Protein AF-A0ABD3N4Q0-F1 (afdb_monomer)

Organism: NCBI:txid382360

Structure (mmCIF, N/CA/C/O backbone):
data_AF-A0ABD3N4Q0-F1
#
_entry.id   AF-A0ABD3N4Q0-F1
#
loop_
_atom_site.group_PDB
_atom_site.id
_atom_site.type_symbol
_atom_site.label_atom_id
_atom_site.label_alt_id
_atom_site.label_comp_id
_atom_site.label_asym_id
_atom_site.label_entity_id
_atom_site.label_seq_id
_atom_site.pdbx_PDB_ins_code
_atom_site.Cartn_x
_atom_site.Cartn_y
_atom_site.Cartn_z
_atom_site.occupancy
_atom_site.B_iso_or_equiv
_atom_site.auth_seq_id
_atom_site.auth_comp_id
_atom_site.auth_asym_id
_atom_site.auth_atom_id
_atom_site.pdbx_PDB_model_num
ATOM 1 N N . MET A 1 1 ? -18.892 -20.118 -5.594 1.00 40.34 1 MET A N 1
ATOM 2 C CA . MET A 1 1 ? -18.050 -19.768 -6.761 1.00 40.34 1 MET A CA 1
ATOM 3 C C . MET A 1 1 ? -17.100 -18.658 -6.318 1.00 40.34 1 MET A C 1
ATOM 5 O O . MET A 1 1 ? -17.590 -17.598 -5.958 1.00 40.34 1 MET A O 1
ATOM 9 N N . LYS A 1 2 ? -15.785 -18.902 -6.204 1.00 52.81 2 LYS A N 1
ATOM 10 C CA . LYS A 1 2 ? -14.828 -17.835 -5.845 1.00 52.81 2 LYS A CA 1
ATOM 11 C C . LYS A 1 2 ? -14.567 -16.995 -7.095 1.00 52.81 2 LYS A C 1
ATOM 13 O O . LYS A 1 2 ? -14.173 -17.547 -8.117 1.00 52.81 2 LYS A O 1
ATOM 18 N N . LEU A 1 3 ? -14.822 -15.690 -7.028 1.00 62.22 3 LEU A N 1
ATOM 19 C CA . LEU A 1 3 ? -14.492 -14.774 -8.122 1.00 62.22 3 LEU A CA 1
ATOM 20 C C . LEU A 1 3 ? -12.965 -14.783 -8.348 1.00 62.22 3 LEU A C 1
ATOM 22 O O . LEU A 1 3 ? -12.223 -14.882 -7.369 1.00 62.22 3 LEU A O 1
ATOM 26 N N . PRO A 1 4 ? -12.467 -14.653 -9.592 1.00 76.00 4 PRO A N 1
ATOM 27 C CA . PRO A 1 4 ? -11.025 -14.641 -9.895 1.00 76.00 4 PRO A CA 1
ATOM 28 C C . PRO A 1 4 ? -10.300 -13.379 -9.382 1.00 76.00 4 PRO A C 1
ATOM 30 O O . PRO A 1 4 ? -9.087 -13.229 -9.540 1.00 76.00 4 PRO A O 1
ATOM 33 N N . SER A 1 5 ? -11.045 -12.463 -8.770 1.00 80.31 5 SER A N 1
ATOM 34 C CA . SER A 1 5 ? -10.592 -11.154 -8.323 1.00 80.31 5 SER A CA 1
ATOM 35 C C . SER A 1 5 ? -11.359 -10.699 -7.086 1.00 80.31 5 SER A C 1
ATOM 37 O O . SER A 1 5 ? -12.554 -10.986 -6.960 1.00 80.31 5 SER A O 1
ATOM 39 N N . VAL A 1 6 ? -10.705 -9.950 -6.203 1.00 81.94 6 VAL A N 1
ATOM 40 C CA . VAL A 1 6 ? -11.345 -9.244 -5.088 1.00 81.94 6 VAL A CA 1
ATOM 41 C C . VAL A 1 6 ? -11.570 -7.785 -5.480 1.00 81.94 6 VAL A C 1
ATOM 43 O O . VAL A 1 6 ? -10.729 -7.180 -6.137 1.00 81.94 6 VAL A O 1
ATOM 46 N N . CYS A 1 7 ? -12.720 -7.222 -5.123 1.00 78.38 7 CYS A N 1
ATOM 47 C CA . CYS A 1 7 ? -13.027 -5.824 -5.393 1.00 78.38 7 CYS A CA 1
ATOM 48 C C . CYS A 1 7 ? -12.970 -5.040 -4.086 1.00 78.38 7 CYS A C 1
ATOM 50 O O . CYS A 1 7 ? -13.651 -5.403 -3.129 1.00 78.38 7 CYS A O 1
ATOM 52 N N . ILE A 1 8 ? -12.173 -3.973 -4.049 1.00 72.56 8 ILE A N 1
ATOM 53 C CA . ILE A 1 8 ? -12.234 -2.995 -2.964 1.00 72.56 8 ILE A CA 1
ATOM 54 C C . ILE A 1 8 ? -13.246 -1.936 -3.392 1.00 72.56 8 ILE A C 1
ATOM 56 O O . ILE A 1 8 ? -12.942 -1.049 -4.194 1.00 72.56 8 ILE A O 1
ATOM 60 N N . CYS A 1 9 ? -14.468 -2.063 -2.883 1.00 61.69 9 CYS A N 1
ATOM 61 C CA . CYS A 1 9 ? -15.481 -1.023 -2.982 1.00 61.69 9 CYS A CA 1
ATOM 62 C C . CYS A 1 9 ? -15.288 -0.078 -1.793 1.00 61.69 9 CYS A C 1
ATOM 64 O O . CYS A 1 9 ? -15.313 -0.522 -0.646 1.00 61.69 9 CYS A O 1
ATOM 66 N N . LEU A 1 10 ? -15.129 1.226 -2.037 1.00 55.16 10 LEU A N 1
ATOM 67 C CA . LEU A 1 10 ? -15.378 2.202 -0.976 1.00 55.16 10 LEU A CA 1
ATOM 68 C C . LEU A 1 10 ? -16.841 2.027 -0.566 1.00 55.16 10 LEU A C 1
ATOM 70 O O . LEU A 1 10 ? -17.736 2.184 -1.404 1.00 55.16 10 LEU A O 1
ATOM 74 N N . ILE A 1 11 ? -17.078 1.631 0.685 1.00 44.47 11 ILE A N 1
ATOM 75 C CA . ILE A 1 11 ? -18.421 1.306 1.158 1.00 44.47 11 ILE A CA 1
ATOM 76 C C . ILE A 1 11 ? -19.334 2.515 0.900 1.00 44.47 11 ILE A C 1
ATOM 78 O O . ILE A 1 11 ? -19.110 3.605 1.420 1.00 44.47 11 ILE A O 1
ATOM 82 N N . GLY A 1 12 ? -20.340 2.330 0.040 1.00 34.19 12 GLY A N 1
ATOM 83 C CA . GLY A 1 12 ? -21.375 3.328 -0.241 1.00 34.19 12 GLY A CA 1
ATOM 84 C C . GLY A 1 12 ? -21.228 4.167 -1.517 1.00 34.19 12 GLY A C 1
ATOM 85 O O . GLY A 1 12 ? -22.142 4.937 -1.808 1.00 34.19 12 GLY A O 1
ATOM 86 N N . LYS A 1 13 ? -20.165 4.040 -2.330 1.00 35.94 13 LYS A N 1
ATOM 87 C CA . LYS A 1 13 ? -20.102 4.727 -3.641 1.00 35.94 13 LYS A CA 1
ATOM 88 C C . LYS A 1 13 ? -19.474 3.845 -4.721 1.00 35.94 13 LYS A C 1
ATOM 90 O O . LYS A 1 13 ? -18.262 3.700 -4.787 1.00 35.94 13 LYS A O 1
ATOM 95 N N . PHE A 1 14 ? -20.306 3.389 -5.662 1.00 36.56 14 PHE A N 1
ATOM 96 C CA . PHE A 1 14 ? -19.938 2.663 -6.896 1.00 36.56 14 PHE A CA 1
ATOM 97 C C . PHE A 1 14 ? -18.896 3.399 -7.779 1.00 36.56 14 PHE A C 1
ATOM 99 O O . PHE A 1 14 ? -18.363 2.870 -8.750 1.00 36.56 14 PHE A O 1
ATOM 106 N N . LYS A 1 15 ? -18.584 4.658 -7.455 1.00 37.50 15 LYS A N 1
ATOM 107 C CA . LYS A 1 15 ? -17.637 5.518 -8.162 1.00 37.50 15 LYS A CA 1
ATOM 108 C C . LYS A 1 15 ? -16.263 5.445 -7.481 1.00 37.50 15 LYS A C 1
ATOM 110 O O . LYS A 1 15 ? -15.903 6.348 -6.734 1.00 37.50 15 LYS A O 1
ATOM 115 N N . GLY A 1 16 ? -15.517 4.367 -7.725 1.00 53.16 16 GLY A N 1
ATOM 116 C CA . GLY A 1 16 ? -14.150 4.209 -7.198 1.00 53.16 16 GLY A CA 1
ATOM 117 C C . GLY A 1 16 ? -13.656 2.775 -6.990 1.00 53.16 16 GLY A C 1
ATOM 118 O O . GLY A 1 16 ? -12.625 2.588 -6.353 1.00 53.16 16 GLY A O 1
ATOM 119 N N . GLU A 1 17 ? -14.378 1.769 -7.484 1.00 65.94 17 GLU A N 1
ATOM 120 C CA . GLU A 1 17 ? -14.025 0.361 -7.290 1.00 65.94 17 GLU A CA 1
ATOM 121 C C . GLU A 1 17 ? -12.664 0.015 -7.909 1.00 65.94 17 GLU A C 1
ATOM 123 O O . GLU A 1 17 ? -12.366 0.381 -9.046 1.00 65.94 17 GLU A O 1
ATOM 128 N N . THR A 1 18 ? -11.828 -0.700 -7.157 1.00 73.81 18 THR A N 1
ATOM 129 C CA . THR A 1 18 ? -10.570 -1.250 -7.676 1.00 73.81 18 THR A CA 1
ATOM 130 C C . THR A 1 18 ? -10.641 -2.767 -7.645 1.00 73.81 18 THR A C 1
ATOM 132 O O . THR A 1 18 ? -10.788 -3.369 -6.580 1.00 73.81 18 THR A O 1
ATOM 135 N N . VAL A 1 19 ? -10.522 -3.389 -8.819 1.00 84.00 19 VAL A N 1
ATOM 136 C CA . VAL A 1 19 ? -10.506 -4.848 -8.953 1.00 84.00 19 VAL A CA 1
ATOM 137 C C . VAL A 1 19 ? -9.065 -5.329 -8.862 1.00 84.00 19 VAL A C 1
ATOM 139 O O . VAL A 1 19 ? -8.230 -4.954 -9.684 1.00 84.00 19 VAL A O 1
ATOM 142 N N . LEU A 1 20 ? -8.779 -6.158 -7.866 1.00 88.12 20 LEU A N 1
ATOM 143 C CA . LEU A 1 20 ? -7.463 -6.716 -7.590 1.00 88.12 20 LEU A CA 1
ATOM 144 C C . LEU A 1 20 ? -7.463 -8.232 -7.806 1.00 88.12 20 LEU A C 1
ATOM 146 O O . LEU A 1 20 ? -8.481 -8.906 -7.631 1.00 88.12 20 LEU A O 1
ATOM 150 N N . ALA A 1 21 ? -6.317 -8.784 -8.186 1.00 90.75 21 ALA A N 1
ATOM 151 C CA . ALA A 1 21 ? -6.114 -10.221 -8.244 1.00 90.75 21 ALA A CA 1
ATOM 152 C C . ALA A 1 21 ? -6.286 -10.851 -6.859 1.00 90.75 21 ALA A C 1
ATOM 154 O O . ALA A 1 21 ? -6.012 -10.222 -5.841 1.00 90.75 21 ALA A O 1
ATOM 155 N N . ASN A 1 22 ? -6.762 -12.097 -6.810 1.00 91.62 22 ASN A N 1
ATOM 156 C CA . ASN A 1 22 ? -6.866 -12.817 -5.538 1.00 91.62 22 ASN A CA 1
ATOM 157 C C . ASN A 1 22 ? -5.491 -13.060 -4.913 1.00 91.62 22 ASN A C 1
ATOM 159 O O . ASN A 1 22 ? -5.342 -12.963 -3.695 1.00 91.62 22 ASN A O 1
ATOM 163 N N . GLU A 1 23 ? -4.533 -13.394 -5.773 1.00 93.38 23 GLU A N 1
ATOM 164 C CA . GLU A 1 23 ? -3.153 -13.685 -5.438 1.00 93.38 23 GLU A CA 1
ATOM 165 C C . GLU A 1 23 ? -2.235 -13.100 -6.514 1.00 93.38 23 GLU A C 1
ATOM 167 O O . GLU A 1 23 ? -2.555 -13.111 -7.712 1.00 93.38 23 GLU A O 1
ATOM 172 N N . SER A 1 24 ? -1.108 -12.555 -6.078 1.00 91.31 24 SER A N 1
ATOM 173 C CA . SER A 1 24 ? -0.087 -12.018 -6.964 1.00 91.31 24 SER A CA 1
ATOM 174 C C . SER A 1 24 ? 0.962 -13.079 -7.324 1.00 91.31 24 SER A C 1
ATOM 176 O O . SER A 1 24 ? 1.085 -14.103 -6.660 1.00 91.31 24 SER A O 1
ATOM 178 N N . THR A 1 25 ? 1.752 -12.848 -8.368 1.00 89.94 25 THR A N 1
ATOM 179 C CA . THR A 1 25 ? 2.822 -13.756 -8.811 1.00 89.94 25 THR A CA 1
ATOM 180 C C . THR A 1 25 ? 3.912 -13.950 -7.758 1.00 89.94 25 THR A C 1
ATOM 182 O O . THR A 1 25 ? 4.566 -14.989 -7.748 1.00 89.94 25 THR A O 1
ATOM 185 N N . SER A 1 26 ? 4.095 -12.983 -6.852 1.00 87.62 26 SER A N 1
ATOM 186 C CA . SER A 1 26 ? 4.983 -13.127 -5.692 1.00 87.62 26 SER A CA 1
ATOM 187 C C . SER A 1 26 ? 4.349 -13.834 -4.484 1.00 87.62 26 SER A C 1
ATOM 189 O O . SER A 1 26 ? 5.023 -13.997 -3.468 1.00 87.62 26 SER A O 1
ATOM 191 N N . GLY A 1 27 ? 3.085 -14.264 -4.582 1.00 90.44 27 GLY A N 1
ATOM 192 C CA . GLY A 1 27 ? 2.358 -14.972 -3.524 1.00 90.44 27 GLY A CA 1
ATOM 193 C C . GLY A 1 27 ? 1.586 -14.066 -2.559 1.00 90.44 27 GLY A C 1
ATOM 194 O O . GLY A 1 27 ? 1.176 -14.515 -1.488 1.00 90.44 27 GLY A O 1
ATOM 195 N N . LEU A 1 28 ? 1.380 -12.780 -2.882 1.00 90.00 28 LEU A N 1
ATOM 196 C CA . LEU A 1 28 ? 0.583 -11.895 -2.025 1.00 90.00 28 LEU A CA 1
ATOM 197 C C . LEU A 1 28 ? -0.894 -12.275 -2.105 1.00 90.00 28 LEU A C 1
ATOM 199 O O . LEU A 1 28 ? -1.528 -12.100 -3.141 1.00 90.00 28 LEU A O 1
ATOM 203 N N . GLN A 1 29 ? -1.464 -12.728 -0.991 1.00 93.31 29 GLN A N 1
ATOM 204 C CA . GLN A 1 29 ? -2.861 -13.163 -0.896 1.00 93.31 29 GLN A CA 1
ATOM 205 C C . GLN A 1 29 ? -3.820 -11.981 -0.685 1.00 93.31 29 GLN A C 1
ATOM 207 O O . GLN A 1 29 ? -4.429 -11.826 0.374 1.00 93.31 29 GLN A O 1
ATOM 212 N N . THR A 1 30 ? -3.953 -11.111 -1.687 1.00 90.69 30 THR A N 1
ATOM 213 C CA . THR A 1 30 ? -4.756 -9.880 -1.598 1.00 90.69 30 THR A CA 1
ATOM 214 C C . THR A 1 30 ? -6.208 -10.135 -1.194 1.00 90.69 30 THR A C 1
ATOM 216 O O . THR A 1 30 ? -6.728 -9.411 -0.348 1.00 90.69 30 THR A O 1
ATOM 219 N N . ARG A 1 31 ? -6.866 -11.172 -1.740 1.00 90.69 31 ARG A N 1
ATOM 220 C CA . ARG A 1 31 ? -8.245 -11.515 -1.340 1.00 90.69 31 ARG A CA 1
ATOM 221 C C . ARG A 1 31 ? -8.338 -11.786 0.154 1.00 90.69 31 ARG A C 1
ATOM 223 O O . ARG A 1 31 ? -9.251 -11.276 0.789 1.00 90.69 31 ARG A O 1
ATOM 230 N N . TRP A 1 32 ? -7.420 -12.594 0.678 1.00 93.50 32 TRP A N 1
ATOM 231 C CA . TRP A 1 32 ? -7.450 -13.002 2.076 1.00 93.50 32 TRP A CA 1
ATOM 232 C C . TRP A 1 32 ? -7.349 -11.781 2.991 1.00 93.50 32 TRP A C 1
ATOM 234 O O . TRP A 1 32 ? -8.223 -11.580 3.822 1.00 93.50 32 TRP A O 1
ATOM 244 N N . TRP A 1 33 ? -6.379 -10.892 2.749 1.00 91.38 33 TRP A N 1
ATOM 245 C CA . TRP A 1 33 ? -6.227 -9.664 3.538 1.00 91.38 33 TRP A CA 1
ATOM 246 C C . TRP A 1 33 ? -7.454 -8.749 3.493 1.00 91.38 33 TRP A C 1
ATOM 248 O O . TRP A 1 33 ? -7.833 -8.184 4.515 1.00 91.38 33 TRP A O 1
ATOM 258 N N . VAL A 1 34 ? -8.088 -8.604 2.324 1.00 89.12 34 VAL A N 1
ATOM 259 C CA . VAL A 1 34 ? -9.309 -7.796 2.189 1.00 89.12 34 VAL A CA 1
ATOM 260 C C . VAL A 1 34 ? -10.481 -8.446 2.928 1.00 89.12 34 VAL A C 1
ATOM 262 O O . VAL A 1 34 ? -11.204 -7.757 3.640 1.00 89.12 34 VAL A O 1
ATOM 265 N N . GLU A 1 35 ? -10.669 -9.759 2.786 1.00 89.94 35 GLU A N 1
ATOM 266 C CA . GLU A 1 35 ? -11.749 -10.489 3.457 1.00 89.94 35 GLU A CA 1
ATOM 267 C C . GLU A 1 35 ? -11.576 -10.492 4.983 1.00 89.94 35 GLU A C 1
ATOM 269 O O . GLU A 1 35 ? -12.557 -10.280 5.690 1.00 89.94 35 GLU A O 1
ATOM 274 N N . GLU A 1 36 ? -10.358 -10.661 5.502 1.00 92.25 36 GLU A N 1
ATOM 275 C CA . GLU A 1 36 ? -10.086 -10.574 6.944 1.00 92.25 36 GLU A CA 1
ATOM 276 C C . GLU A 1 36 ? -10.327 -9.166 7.493 1.00 92.25 36 GLU A C 1
ATOM 278 O O . GLU A 1 36 ? -10.956 -9.015 8.538 1.00 92.25 36 GLU A O 1
ATOM 283 N N . LEU A 1 37 ? 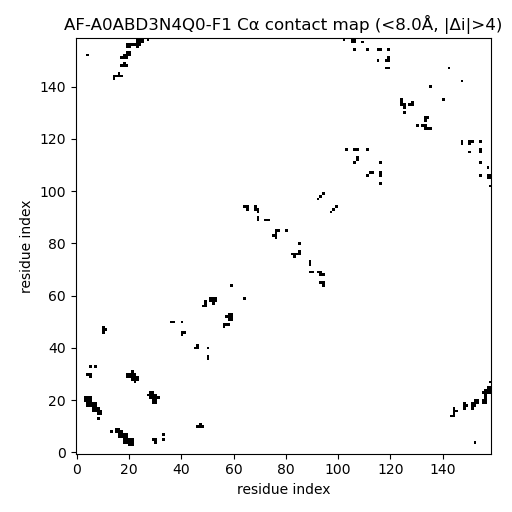-9.919 -8.124 6.762 1.00 89.38 37 LEU A N 1
ATOM 284 C CA . LEU A 1 37 ? -10.221 -6.747 7.152 1.00 89.38 37 LEU A CA 1
ATOM 285 C C . LEU A 1 37 ? -11.734 -6.496 7.201 1.00 89.38 37 LEU A C 1
ATOM 287 O O . LEU A 1 37 ? -12.224 -5.866 8.134 1.00 89.38 37 LEU A O 1
ATOM 291 N N . MET A 1 38 ? -12.483 -7.004 6.218 1.00 87.25 38 MET A N 1
ATOM 292 C CA . MET A 1 38 ? -13.942 -6.882 6.203 1.00 87.25 38 MET A CA 1
ATOM 293 C C . MET A 1 38 ? -14.599 -7.631 7.362 1.00 87.25 38 MET A C 1
ATOM 295 O O . MET A 1 38 ? -15.531 -7.095 7.957 1.00 87.25 38 MET A O 1
ATOM 299 N N . LYS A 1 39 ? -14.128 -8.841 7.689 1.00 90.25 39 LYS A N 1
ATOM 300 C CA . LYS A 1 39 ? -14.620 -9.601 8.847 1.00 90.25 39 LYS A CA 1
ATOM 301 C C . LYS A 1 39 ? -14.389 -8.833 10.141 1.00 90.25 39 LYS A C 1
ATOM 303 O O . LYS A 1 39 ? -15.339 -8.645 10.887 1.00 90.25 39 LYS A O 1
ATOM 308 N N . LEU A 1 40 ? -13.180 -8.311 10.347 1.00 89.81 40 LEU A N 1
ATOM 309 C CA . LEU A 1 40 ? -12.855 -7.508 11.525 1.00 89.81 40 LEU A CA 1
ATOM 310 C C . LEU A 1 40 ? -13.761 -6.273 11.633 1.00 89.81 40 LEU A C 1
ATOM 312 O O . LEU A 1 40 ? -14.336 -6.020 12.684 1.00 89.81 40 LEU A O 1
ATOM 316 N N . CYS A 1 41 ? -13.961 -5.543 10.529 1.00 87.56 41 CYS A N 1
ATOM 317 C CA . CYS A 1 41 ? -14.876 -4.398 10.520 1.00 87.56 41 CYS A CA 1
ATOM 318 C C . CYS A 1 41 ? -16.310 -4.818 10.894 1.00 87.56 41 CYS A C 1
ATOM 320 O O . CYS A 1 41 ? -16.970 -4.133 11.666 1.00 87.56 41 CYS A O 1
ATOM 322 N N . GLN A 1 42 ? -16.793 -5.955 10.380 1.00 87.69 42 GLN A N 1
ATOM 323 C CA . GLN A 1 42 ? -18.124 -6.477 10.710 1.00 87.69 42 GLN A CA 1
ATOM 324 C C . GLN A 1 42 ? -18.246 -6.886 12.182 1.00 87.69 42 GLN A C 1
ATOM 326 O O . GLN A 1 42 ? -19.268 -6.590 12.799 1.00 87.69 42 GLN A O 1
ATOM 331 N N . GLU A 1 43 ? -17.224 -7.534 12.741 1.00 89.62 43 GLU A N 1
ATOM 332 C CA . GLU A 1 43 ? -17.160 -7.917 14.158 1.00 89.62 43 GLU A CA 1
ATOM 333 C C . GLU A 1 43 ? -17.159 -6.692 15.081 1.00 89.62 43 GLU A C 1
ATOM 335 O O . GLU A 1 43 ? -17.790 -6.711 16.136 1.00 89.62 43 GLU A O 1
ATOM 340 N N . GLU A 1 44 ? -16.540 -5.595 14.646 1.00 87.38 44 GLU A N 1
ATOM 341 C CA . GLU A 1 44 ? -16.563 -4.296 15.327 1.00 87.38 44 GLU A CA 1
ATOM 342 C C . GLU A 1 44 ? -17.850 -3.488 15.060 1.00 87.38 44 GLU A C 1
ATOM 344 O O . GLU A 1 44 ? -17.987 -2.359 15.524 1.00 87.38 44 GLU A O 1
ATOM 349 N N . GLY A 1 45 ? -18.812 -4.031 14.303 1.00 86.94 45 GLY A N 1
ATOM 350 C CA . GLY A 1 45 ? -20.062 -3.346 13.948 1.00 86.94 45 GLY A CA 1
ATOM 351 C C . GLY A 1 45 ? -19.909 -2.244 12.887 1.00 86.94 45 GLY A C 1
ATOM 352 O O . GLY A 1 45 ? -20.888 -1.583 12.529 1.00 86.94 45 GLY A O 1
ATOM 353 N N . ARG A 1 46 ? -18.709 -2.070 12.325 1.00 83.56 46 ARG A N 1
ATOM 354 C CA . ARG A 1 46 ? -18.381 -1.089 11.286 1.00 83.56 46 ARG A CA 1
ATOM 355 C C . ARG A 1 46 ? -18.754 -1.635 9.911 1.00 83.56 46 ARG A C 1
ATOM 357 O O . ARG A 1 46 ? -17.988 -2.315 9.231 1.00 83.56 46 ARG A O 1
ATOM 364 N N . THR A 1 47 ? -19.971 -1.324 9.479 1.00 79.75 47 THR A N 1
ATOM 365 C CA . THR A 1 47 ? -20.490 -1.736 8.161 1.00 79.75 47 THR A CA 1
ATOM 366 C C . THR A 1 47 ? -20.343 -0.665 7.084 1.00 79.75 47 THR A C 1
ATOM 368 O O . THR A 1 47 ? -20.636 -0.941 5.925 1.00 79.75 47 THR A O 1
ATOM 371 N N . SER A 1 48 ? -19.888 0.542 7.442 1.00 77.69 48 SER A N 1
ATOM 372 C CA . SER A 1 48 ? -19.611 1.660 6.533 1.00 77.69 48 SER A CA 1
ATOM 373 C C . SER A 1 48 ? -18.566 2.603 7.132 1.00 77.69 48 SER A C 1
ATOM 375 O O . SER A 1 48 ? -18.314 2.534 8.329 1.00 77.69 48 SER A O 1
ATOM 377 N N . GLY A 1 49 ? -17.969 3.476 6.315 1.00 79.50 49 GLY A N 1
ATOM 378 C CA . GLY A 1 49 ? -16.937 4.417 6.764 1.00 79.50 49 GLY A CA 1
ATOM 379 C C . GLY A 1 49 ? -15.517 3.970 6.414 1.00 79.50 49 GLY A C 1
ATOM 380 O O . GLY A 1 49 ? -15.297 3.298 5.400 1.00 79.50 49 GLY A O 1
ATOM 381 N N . PHE A 1 50 ? -14.541 4.400 7.212 1.00 82.00 50 PHE A N 1
ATOM 382 C CA . PHE A 1 50 ? -13.135 4.069 6.996 1.00 82.00 50 PHE A CA 1
ATOM 383 C C . PHE A 1 50 ? -12.844 2.630 7.428 1.00 82.00 50 PHE A C 1
ATOM 385 O O . PHE A 1 50 ? -13.240 2.199 8.505 1.00 82.00 50 PHE A O 1
ATOM 392 N N . ALA A 1 51 ? -12.115 1.882 6.594 1.00 83.50 51 ALA A N 1
ATOM 393 C CA . ALA A 1 51 ? -11.726 0.511 6.931 1.00 83.50 51 ALA A CA 1
ATOM 394 C C . ALA A 1 51 ? -10.758 0.466 8.128 1.00 83.50 51 ALA A C 1
ATOM 396 O O . ALA A 1 51 ? -10.836 -0.436 8.959 1.00 83.50 51 ALA A O 1
ATOM 397 N N . PHE A 1 52 ? -9.905 1.483 8.244 1.00 85.88 52 PHE A N 1
ATOM 398 C CA . PHE A 1 52 ? -9.026 1.712 9.384 1.00 85.88 52 PHE A CA 1
ATOM 399 C C . PHE A 1 52 ? -9.447 3.008 10.063 1.00 85.88 52 PHE A C 1
ATOM 401 O O . PHE A 1 52 ? -9.410 4.068 9.432 1.00 85.88 52 PHE A O 1
ATOM 408 N N . ALA A 1 53 ? -9.850 2.901 11.320 1.00 84.88 53 ALA A N 1
ATOM 409 C CA . ALA A 1 53 ? -10.231 4.017 12.161 1.00 84.88 53 ALA A CA 1
ATOM 410 C C . ALA A 1 53 ? -9.952 3.676 13.626 1.00 84.88 53 ALA A C 1
ATOM 412 O O . ALA A 1 53 ? -9.788 2.500 13.965 1.00 84.88 53 ALA A O 1
ATOM 413 N N . ASP A 1 54 ? -9.874 4.698 14.466 1.00 82.81 54 ASP A N 1
ATOM 414 C CA . ASP A 1 54 ? -9.911 4.535 15.914 1.00 82.81 54 ASP A CA 1
ATOM 415 C C . ASP A 1 54 ? -11.346 4.274 16.420 1.00 82.81 54 ASP A C 1
ATOM 417 O O . ASP A 1 54 ? -12.279 4.058 15.644 1.00 82.81 54 ASP A O 1
ATOM 421 N N . ALA A 1 55 ? -11.519 4.262 17.745 1.00 83.12 55 ALA A N 1
ATOM 422 C CA . ALA A 1 55 ? -12.815 4.029 18.384 1.00 83.12 55 ALA A CA 1
ATOM 423 C C . ALA A 1 55 ? -13.854 5.134 18.105 1.00 83.12 55 ALA A C 1
ATOM 425 O O . ALA A 1 55 ? -15.044 4.896 18.306 1.00 83.12 55 ALA A O 1
ATOM 426 N N . ASP A 1 56 ? -13.416 6.306 17.639 1.00 84.69 56 ASP A N 1
ATOM 427 C CA . ASP A 1 56 ? -14.258 7.456 17.305 1.00 84.69 56 ASP A CA 1
ATOM 428 C C . ASP A 1 56 ? -14.518 7.556 15.782 1.00 84.69 56 ASP A C 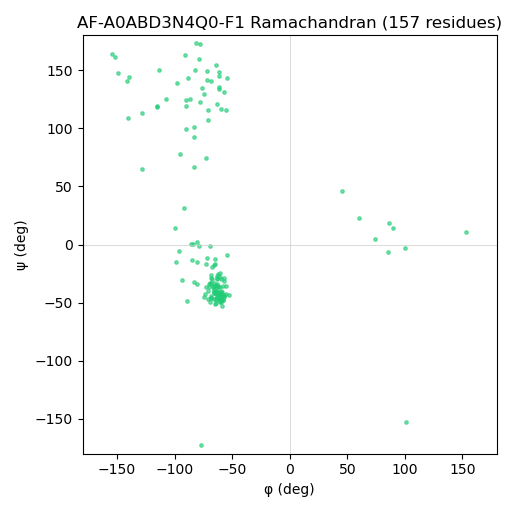1
ATOM 430 O O . ASP A 1 56 ? -14.976 8.589 15.289 1.00 84.69 56 ASP A O 1
ATOM 434 N N . ASP A 1 57 ? -14.232 6.486 15.023 1.00 82.44 57 ASP A N 1
ATOM 435 C CA . ASP A 1 57 ? -14.315 6.412 13.556 1.00 82.44 57 ASP A CA 1
ATOM 436 C C . ASP A 1 57 ? -13.396 7.415 12.818 1.00 82.44 57 ASP A C 1
ATOM 438 O O . ASP A 1 57 ? -13.601 7.739 11.637 1.00 82.44 57 ASP A O 1
ATOM 442 N N . ILE A 1 58 ? -12.331 7.882 13.477 1.00 85.44 58 ILE A N 1
ATOM 443 C CA . ILE A 1 58 ? -11.352 8.799 12.892 1.00 85.44 58 ILE A CA 1
ATOM 444 C C . ILE A 1 58 ? -10.232 7.983 12.228 1.00 85.44 58 ILE A C 1
ATOM 446 O O . ILE A 1 58 ? -9.601 7.140 12.869 1.00 85.44 58 ILE A O 1
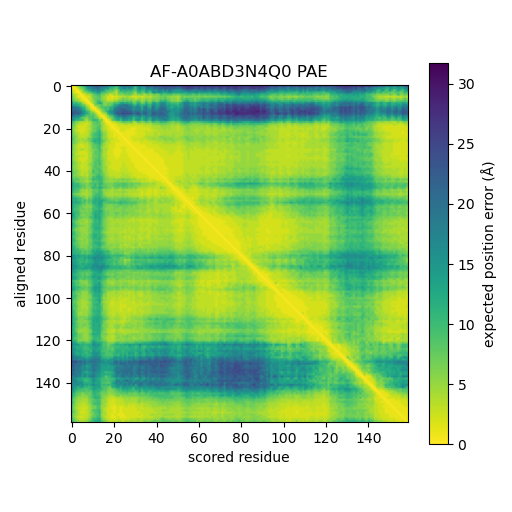ATOM 450 N N . PRO A 1 59 ? -9.946 8.199 10.929 1.00 85.62 59 PRO A N 1
ATOM 451 C CA . PRO A 1 59 ? -8.866 7.491 10.259 1.00 85.62 59 PRO A CA 1
ATOM 452 C C . PRO A 1 59 ? -7.497 8.007 10.737 1.00 85.62 59 PRO A C 1
ATOM 454 O O . PRO A 1 59 ? -7.324 9.225 10.852 1.00 85.62 59 PRO A O 1
ATOM 457 N N . PRO A 1 60 ? -6.495 7.121 10.906 1.00 86.88 60 PRO A N 1
ATOM 458 C CA . PRO A 1 60 ? -5.123 7.525 11.193 1.00 86.88 60 PRO A CA 1
ATOM 459 C C . PRO A 1 60 ? -4.588 8.516 10.161 1.00 86.88 60 PRO A C 1
ATOM 461 O O . PRO A 1 60 ? -4.857 8.400 8.957 1.00 86.88 60 PRO A O 1
ATOM 464 N N . ASP A 1 61 ? -3.784 9.474 10.611 1.00 88.94 61 ASP A N 1
ATOM 465 C CA . ASP A 1 61 ? -3.140 10.412 9.700 1.00 88.94 61 ASP A CA 1
ATOM 466 C C . ASP A 1 61 ? -1.920 9.783 8.992 1.00 88.94 61 ASP A C 1
ATOM 468 O O . ASP A 1 61 ? -1.468 8.667 9.271 1.00 88.94 61 ASP A O 1
ATOM 472 N N . SER A 1 62 ? -1.349 10.511 8.028 1.00 86.62 62 SER A N 1
ATOM 473 C CA . SER A 1 62 ? -0.184 10.014 7.281 1.00 86.62 62 SER A CA 1
ATOM 474 C C . SER A 1 62 ? 1.058 9.781 8.156 1.00 86.62 62 SER A C 1
ATOM 476 O O . SER A 1 62 ? 1.899 8.942 7.821 1.00 86.62 62 SER A O 1
ATOM 478 N N . THR A 1 63 ? 1.199 10.509 9.264 1.00 90.19 63 THR A N 1
ATOM 479 C CA . THR A 1 63 ? 2.321 10.384 10.201 1.00 90.19 63 THR A CA 1
ATOM 480 C C . THR A 1 63 ? 2.186 9.100 11.007 1.00 90.19 63 THR A C 1
ATOM 482 O O . THR A 1 63 ? 3.162 8.360 11.159 1.00 90.19 63 THR A O 1
ATOM 485 N N . GLU A 1 64 ? 0.975 8.797 11.462 1.00 90.75 64 GLU A N 1
ATOM 486 C CA . GLU A 1 64 ? 0.648 7.589 12.205 1.00 90.75 64 GLU A CA 1
ATOM 487 C C . GLU A 1 64 ? 0.848 6.337 11.345 1.00 90.75 64 GLU A C 1
ATOM 489 O O . GLU A 1 64 ? 1.593 5.435 11.740 1.00 90.75 64 GLU A O 1
ATOM 494 N N . TYR A 1 65 ? 0.339 6.326 10.107 1.00 89.75 65 TYR A N 1
ATOM 495 C CA . TYR A 1 65 ? 0.603 5.226 9.171 1.00 89.75 65 TYR A CA 1
ATOM 496 C C . TYR A 1 65 ? 2.099 5.007 8.919 1.00 89.75 65 TYR A C 1
ATOM 498 O O . TYR A 1 65 ? 2.574 3.869 8.907 1.00 89.75 65 TYR A O 1
ATOM 506 N N . ASN A 1 66 ? 2.869 6.083 8.723 1.00 92.06 66 ASN A N 1
ATOM 507 C CA . ASN A 1 66 ? 4.318 5.974 8.543 1.00 92.06 66 ASN A CA 1
ATOM 508 C C . ASN A 1 66 ? 5.016 5.447 9.801 1.00 92.06 66 ASN A C 1
ATOM 510 O O . ASN A 1 66 ? 5.986 4.695 9.691 1.00 92.06 66 ASN A O 1
ATOM 514 N N . THR A 1 67 ? 4.528 5.816 10.982 1.00 93.00 67 THR A N 1
ATOM 515 C CA . THR A 1 67 ? 5.058 5.338 12.260 1.00 93.00 67 THR A CA 1
ATOM 516 C C . THR A 1 67 ? 4.832 3.836 12.408 1.00 93.00 67 THR A C 1
ATOM 518 O O . THR A 1 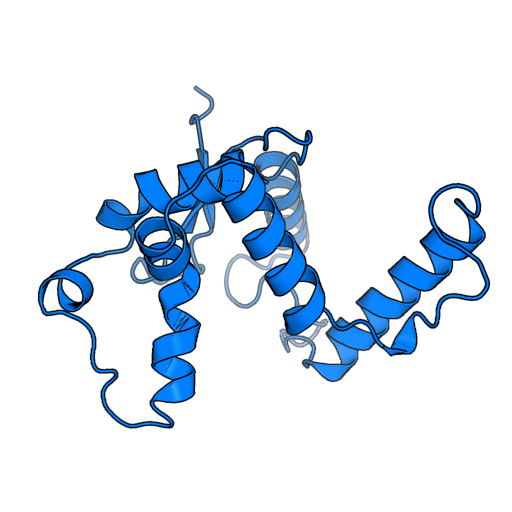67 ? 5.801 3.103 12.611 1.00 93.00 67 THR A O 1
ATOM 521 N N . LEU A 1 68 ? 3.600 3.360 12.205 1.00 91.81 68 LEU A N 1
ATOM 522 C CA . LEU A 1 68 ? 3.264 1.931 12.240 1.00 91.81 68 LEU A CA 1
ATOM 523 C C . LEU A 1 68 ? 4.070 1.134 11.206 1.00 91.81 68 LEU A C 1
ATOM 525 O O . LEU A 1 68 ? 4.638 0.084 11.512 1.00 91.81 68 LEU A O 1
ATOM 529 N N . PHE A 1 69 ? 4.194 1.666 9.989 1.00 92.06 69 PHE A N 1
ATOM 530 C CA . PHE A 1 69 ? 4.974 1.040 8.926 1.00 92.06 69 PHE A CA 1
ATOM 531 C C . PHE A 1 69 ? 6.453 0.877 9.304 1.00 92.06 69 PHE A C 1
ATOM 533 O O . PHE A 1 69 ? 7.020 -0.209 9.165 1.00 92.06 69 PHE A O 1
ATOM 540 N N . ARG A 1 70 ? 7.080 1.933 9.834 1.00 92.75 70 ARG A N 1
ATOM 541 C CA . ARG A 1 70 ? 8.484 1.900 10.270 1.00 92.75 70 ARG A CA 1
ATOM 542 C C . ARG A 1 70 ? 8.693 0.960 11.451 1.00 92.75 70 ARG A C 1
ATOM 544 O O . ARG A 1 70 ? 9.683 0.239 11.459 1.00 92.75 70 ARG A O 1
ATOM 551 N N . GLN A 1 71 ? 7.760 0.907 12.402 1.00 93.50 71 GLN A N 1
ATOM 552 C CA . GLN A 1 71 ? 7.810 -0.066 13.499 1.00 93.50 71 GLN A CA 1
ATOM 553 C C . GLN A 1 71 ? 7.801 -1.508 12.970 1.00 93.50 71 GLN A C 1
ATOM 555 O O . GLN A 1 71 ? 8.614 -2.328 13.406 1.00 93.50 71 GLN A O 1
ATOM 560 N N . GLY A 1 72 ? 6.940 -1.804 11.990 1.00 92.06 72 GLY A N 1
ATOM 561 C CA . GLY A 1 72 ? 6.904 -3.098 11.307 1.00 92.06 72 GLY A CA 1
ATOM 562 C C . GLY A 1 72 ? 8.228 -3.432 10.615 1.00 92.06 72 GLY A C 1
ATOM 563 O O . GLY A 1 72 ? 8.786 -4.506 10.838 1.00 92.06 72 GLY A O 1
ATOM 564 N N . LEU A 1 73 ? 8.784 -2.491 9.848 1.00 91.19 73 LEU A N 1
ATOM 565 C CA . LEU A 1 73 ? 10.085 -2.661 9.194 1.00 91.19 73 LEU A CA 1
ATOM 566 C C . LEU A 1 73 ? 11.228 -2.867 10.199 1.00 91.19 73 LEU A C 1
ATOM 568 O O . LEU A 1 73 ? 12.054 -3.753 10.001 1.00 91.19 73 LEU A O 1
ATOM 572 N N . SER A 1 74 ? 11.266 -2.116 11.302 1.00 91.94 74 SER A N 1
ATOM 573 C CA . SER A 1 74 ? 12.267 -2.306 12.358 1.00 91.94 74 SER A CA 1
ATOM 574 C C . SER A 1 74 ? 12.142 -3.672 13.032 1.00 91.94 74 SER A C 1
ATOM 576 O O . SER A 1 74 ? 13.152 -4.277 13.392 1.00 91.94 74 SER A O 1
ATOM 578 N N . ARG A 1 75 ? 10.918 -4.188 13.201 1.00 92.56 75 ARG A N 1
ATOM 579 C CA . ARG A 1 75 ? 10.696 -5.547 13.711 1.00 92.56 75 ARG A CA 1
ATOM 580 C C . ARG A 1 75 ? 11.209 -6.595 12.725 1.00 92.56 75 ARG A C 1
ATOM 582 O O . ARG A 1 75 ? 11.944 -7.486 13.142 1.00 92.56 75 ARG A O 1
ATOM 589 N N . LEU A 1 76 ? 10.889 -6.453 11.439 1.00 90.81 76 LEU A N 1
ATOM 590 C CA . LEU A 1 76 ? 11.368 -7.353 10.387 1.00 90.81 76 LEU A CA 1
ATOM 591 C C . LEU A 1 76 ? 12.893 -7.329 10.267 1.00 90.81 76 LEU A C 1
ATOM 593 O O . LEU A 1 76 ? 13.503 -8.386 10.196 1.00 90.81 76 LEU A O 1
ATOM 597 N N . GLN A 1 77 ? 13.519 -6.155 10.341 1.00 90.69 77 GLN A N 1
ATOM 598 C CA . GLN A 1 77 ? 14.976 -6.014 10.321 1.00 90.69 77 GLN A CA 1
ATOM 599 C C . GLN A 1 77 ? 15.646 -6.734 11.501 1.00 90.69 77 GLN A C 1
ATOM 601 O O . GLN A 1 77 ? 16.706 -7.332 11.343 1.00 90.69 77 GLN A O 1
ATOM 606 N N . LYS A 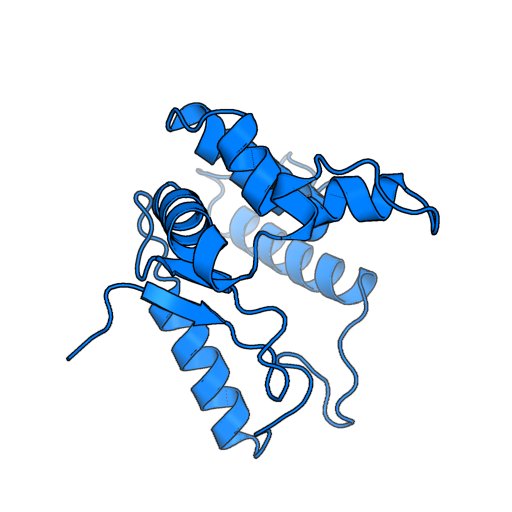1 78 ? 15.022 -6.719 12.688 1.00 89.75 78 LYS A N 1
ATOM 607 C CA . LYS A 1 78 ? 15.516 -7.469 13.854 1.00 89.75 78 LYS A CA 1
ATOM 608 C C . LYS A 1 78 ? 15.359 -8.983 13.690 1.00 89.75 78 LYS A C 1
ATOM 610 O O . LYS A 1 78 ? 16.217 -9.717 14.167 1.00 89.75 78 LYS A O 1
ATOM 615 N N . GLN A 1 79 ? 14.272 -9.432 13.062 1.00 91.69 79 GLN A N 1
ATOM 616 C CA . GLN A 1 79 ? 13.936 -10.853 12.906 1.00 91.69 79 GLN A CA 1
ATOM 617 C C . GLN A 1 79 ? 14.642 -11.518 11.715 1.00 91.69 79 GLN A C 1
ATOM 619 O O . GLN A 1 79 ? 14.974 -12.696 11.794 1.00 91.69 79 GLN A O 1
ATOM 624 N N . HIS A 1 80 ? 14.894 -10.766 10.643 1.00 89.00 80 HIS A N 1
ATOM 625 C CA . HIS A 1 80 ? 15.423 -11.248 9.367 1.00 89.00 80 HIS A CA 1
ATOM 626 C C . HIS A 1 80 ? 16.638 -10.420 8.932 1.00 89.00 80 HIS A C 1
ATOM 628 O O . HIS A 1 80 ? 16.605 -9.700 7.930 1.00 89.00 80 HIS A O 1
ATOM 634 N N . GLN A 1 81 ? 17.720 -10.495 9.713 1.00 84.69 81 GLN A N 1
ATOM 635 C CA . GLN A 1 81 ? 18.975 -9.787 9.412 1.00 84.69 81 GLN A CA 1
ATOM 636 C C . GLN A 1 81 ? 19.665 -10.294 8.132 1.00 84.69 81 GLN A C 1
ATOM 638 O O . GLN A 1 81 ? 20.516 -9.607 7.571 1.00 84.69 81 GLN A O 1
ATOM 643 N N . ASP A 1 82 ? 19.293 -11.488 7.672 1.00 86.75 82 ASP A N 1
ATOM 644 C CA . ASP A 1 82 ? 19.699 -12.093 6.405 1.00 86.75 82 ASP A CA 1
ATOM 645 C C . ASP A 1 82 ? 19.075 -11.390 5.190 1.00 86.75 82 ASP A C 1
ATOM 647 O O . ASP A 1 82 ? 19.722 -11.257 4.151 1.00 86.75 82 ASP A O 1
ATOM 651 N N . LEU A 1 83 ? 17.841 -10.897 5.332 1.00 83.12 83 LEU A N 1
ATOM 652 C CA . LEU A 1 83 ? 17.115 -10.178 4.282 1.00 83.12 83 LEU A CA 1
ATOM 653 C C . LEU A 1 83 ? 17.297 -8.658 4.377 1.00 83.12 83 LEU A C 1
ATOM 655 O O . LEU A 1 83 ? 17.273 -7.966 3.358 1.00 83.12 83 LEU A O 1
ATOM 659 N N . PHE A 1 84 ? 17.488 -8.131 5.590 1.00 82.62 84 PHE A N 1
ATOM 660 C CA . PHE A 1 84 ? 17.610 -6.701 5.859 1.00 82.62 84 PHE A CA 1
ATOM 661 C C . PHE A 1 84 ? 18.865 -6.404 6.678 1.00 82.62 84 PHE A C 1
ATOM 663 O O . PHE A 1 84 ? 18.950 -6.726 7.862 1.00 82.62 84 PHE A O 1
ATOM 670 N N . SER A 1 85 ? 19.823 -5.707 6.069 1.00 84.25 85 SER A N 1
ATOM 671 C CA . SER A 1 85 ? 21.020 -5.242 6.773 1.00 84.25 85 SER A CA 1
ATOM 672 C C . SER A 1 85 ? 20.644 -4.376 7.977 1.00 84.25 85 SER A C 1
ATOM 674 O O . SER A 1 85 ? 19.889 -3.414 7.839 1.00 84.25 85 SER A O 1
ATOM 676 N N . SER A 1 86 ? 21.231 -4.651 9.143 1.00 81.19 86 SER A N 1
ATOM 677 C CA . SER A 1 86 ? 21.051 -3.856 10.370 1.00 81.19 86 SER A CA 1
ATOM 678 C C . SER A 1 86 ? 21.590 -2.424 10.269 1.00 81.19 86 SER A C 1
ATOM 680 O O . SER A 1 86 ? 21.296 -1.594 11.125 1.00 81.19 86 SER A O 1
ATOM 682 N N . LYS A 1 87 ? 22.371 -2.124 9.224 1.00 84.31 87 LYS A N 1
ATOM 683 C CA . LYS A 1 87 ? 22.902 -0.782 8.940 1.00 84.31 87 LYS A CA 1
ATOM 684 C C . LYS A 1 87 ? 21.923 0.101 8.162 1.00 84.31 87 LYS A C 1
ATOM 686 O O . LYS A 1 87 ? 22.167 1.297 8.040 1.00 84.31 87 LYS A O 1
ATOM 691 N N . GLU A 1 88 ? 20.867 -0.483 7.598 1.00 85.56 88 GLU A N 1
ATOM 692 C CA . GLU A 1 88 ? 19.881 0.249 6.808 1.00 85.56 88 GLU A CA 1
ATOM 693 C C . GLU A 1 88 ? 18.974 1.089 7.717 1.00 85.56 88 GLU A C 1
ATOM 695 O O . GLU A 1 88 ? 18.397 0.589 8.686 1.00 85.56 88 GLU A O 1
ATOM 700 N N . ASP A 1 89 ? 18.832 2.372 7.388 1.00 88.44 89 ASP A N 1
ATOM 701 C CA . ASP A 1 89 ? 18.004 3.308 8.143 1.00 88.44 89 ASP A CA 1
ATOM 702 C C . ASP A 1 89 ? 16.531 3.212 7.716 1.00 88.44 89 ASP A C 1
ATOM 704 O O . ASP A 1 89 ? 16.098 3.781 6.709 1.00 88.44 89 ASP A O 1
ATOM 708 N N . VAL A 1 90 ? 15.745 2.507 8.531 1.00 86.81 90 VAL A N 1
ATOM 709 C CA . VAL A 1 90 ? 14.308 2.279 8.325 1.00 86.81 90 VAL A CA 1
ATOM 710 C C . VAL A 1 90 ? 13.498 3.585 8.304 1.00 86.81 90 VAL A C 1
ATOM 712 O O . VAL A 1 90 ? 12.437 3.649 7.678 1.00 86.81 90 VAL A O 1
ATOM 715 N N . THR A 1 91 ? 13.988 4.661 8.927 1.00 86.81 91 THR A N 1
ATOM 716 C CA . THR A 1 91 ? 13.251 5.934 9.001 1.00 86.81 91 THR A CA 1
ATOM 717 C C . THR A 1 91 ? 13.114 6.625 7.644 1.00 86.81 91 THR A C 1
ATOM 719 O O . THR A 1 91 ? 12.201 7.424 7.441 1.00 86.81 91 THR A O 1
ATOM 722 N N . ARG A 1 92 ? 13.958 6.269 6.670 1.00 87.75 92 ARG A N 1
ATOM 723 C CA . ARG A 1 92 ? 13.912 6.803 5.299 1.00 87.75 92 ARG A CA 1
ATOM 724 C C . ARG A 1 92 ? 12.737 6.273 4.487 1.00 87.75 92 ARG A C 1
ATOM 726 O O . ARG A 1 92 ? 12.398 6.840 3.449 1.00 87.75 92 ARG A O 1
ATOM 733 N N . TYR A 1 93 ? 12.122 5.188 4.943 1.00 88.94 93 TYR A N 1
ATOM 734 C CA . TYR A 1 93 ? 11.004 4.564 4.260 1.00 88.94 93 TYR A CA 1
ATOM 735 C C . TYR A 1 93 ? 9.683 5.179 4.721 1.00 88.94 93 TYR A C 1
ATOM 737 O O . TYR A 1 93 ? 9.504 5.547 5.887 1.00 88.94 93 TYR A O 1
ATOM 745 N N . GLY A 1 94 ? 8.755 5.305 3.777 1.00 89.56 94 GLY A N 1
ATOM 746 C CA . GLY A 1 94 ? 7.413 5.813 4.026 1.00 89.56 94 GLY A CA 1
ATOM 747 C C . GLY A 1 94 ? 6.387 5.013 3.241 1.00 89.56 94 GLY A C 1
ATOM 748 O O . GLY A 1 94 ? 6.657 4.596 2.114 1.00 89.56 94 GLY A O 1
ATOM 749 N N . ILE A 1 95 ? 5.212 4.806 3.829 1.00 85.75 95 ILE A N 1
ATOM 750 C CA . ILE A 1 95 ? 4.183 3.906 3.306 1.00 85.75 95 ILE A CA 1
ATOM 751 C C . ILE A 1 95 ? 3.762 4.301 1.883 1.00 85.75 95 ILE A C 1
ATOM 753 O O . ILE A 1 95 ? 3.802 3.477 0.970 1.00 85.75 95 ILE A O 1
ATOM 757 N N . SER A 1 96 ? 3.484 5.587 1.650 1.00 78.12 96 SER A N 1
ATOM 758 C CA . SER A 1 96 ? 2.972 6.078 0.366 1.00 78.12 96 SER A CA 1
ATOM 759 C C . SER A 1 96 ? 4.029 6.091 -0.735 1.00 78.12 96 SER A C 1
ATOM 761 O O . SER A 1 96 ? 3.721 5.808 -1.889 1.00 78.12 96 SER A O 1
ATOM 763 N N . HIS A 1 97 ? 5.282 6.414 -0.406 1.00 80.81 97 HIS A N 1
ATOM 764 C CA . HIS A 1 97 ? 6.343 6.548 -1.406 1.00 80.81 97 HIS A CA 1
ATOM 765 C C . HIS A 1 97 ? 7.069 5.222 -1.659 1.00 80.81 97 HIS A C 1
ATOM 767 O O . HIS A 1 97 ? 7.231 4.814 -2.810 1.00 80.81 97 HIS A O 1
ATOM 773 N N . SER A 1 98 ? 7.489 4.524 -0.600 1.00 88.62 98 SER A N 1
ATOM 774 C CA . SER A 1 98 ? 8.292 3.306 -0.714 1.00 88.62 98 SER A CA 1
ATOM 775 C C . SER A 1 98 ? 7.483 2.157 -1.306 1.00 88.62 98 SER A C 1
ATOM 777 O O . SER A 1 98 ? 7.927 1.565 -2.288 1.00 88.62 98 SER A O 1
ATOM 779 N N . LEU A 1 99 ? 6.279 1.877 -0.788 1.00 86.62 99 LEU A N 1
ATOM 780 C CA . LEU A 1 99 ? 5.452 0.779 -1.307 1.00 86.62 99 LEU A CA 1
ATOM 781 C C . LEU A 1 99 ? 5.003 1.044 -2.745 1.00 86.62 99 LEU A C 1
ATOM 783 O O . LEU A 1 99 ? 5.078 0.153 -3.587 1.00 86.62 99 LEU A O 1
ATOM 787 N N . ARG A 1 100 ? 4.630 2.291 -3.063 1.00 83.56 100 ARG A N 1
ATOM 788 C CA . ARG A 1 100 ? 4.305 2.697 -4.436 1.00 83.56 100 ARG A CA 1
ATOM 789 C C . ARG A 1 100 ? 5.473 2.476 -5.384 1.00 83.56 100 ARG A C 1
ATOM 791 O O . ARG A 1 100 ? 5.297 1.851 -6.426 1.00 83.56 100 ARG A O 1
ATOM 798 N N . LYS A 1 101 ? 6.653 3.008 -5.048 1.00 87.50 101 LYS A N 1
ATOM 799 C CA . LYS A 1 101 ? 7.846 2.884 -5.892 1.00 87.50 101 LYS A CA 1
ATOM 800 C C . LYS A 1 101 ? 8.189 1.415 -6.120 1.00 87.50 101 LYS A C 1
ATOM 802 O O . LYS A 1 101 ? 8.510 1.043 -7.246 1.00 87.50 101 LYS A O 1
ATOM 807 N N . LEU A 1 102 ? 8.081 0.585 -5.082 1.00 88.06 102 LEU A N 1
ATOM 808 C CA . LEU A 1 102 ? 8.305 -0.856 -5.177 1.00 88.06 102 LEU A CA 1
ATOM 809 C C . LEU A 1 102 ? 7.283 -1.533 -6.095 1.00 88.06 102 LEU A C 1
ATOM 811 O O . LEU A 1 102 ? 7.690 -2.284 -6.978 1.00 88.06 102 LEU A O 1
ATOM 815 N N . ALA A 1 103 ? 5.994 -1.221 -5.949 1.00 88.12 103 ALA A N 1
ATOM 816 C CA . ALA A 1 103 ? 4.939 -1.766 -6.799 1.00 88.12 103 ALA A CA 1
ATOM 817 C C . ALA A 1 103 ? 5.148 -1.397 -8.278 1.00 88.12 103 ALA A C 1
ATOM 819 O O . ALA A 1 103 ? 5.137 -2.273 -9.138 1.00 88.12 103 ALA A O 1
ATOM 820 N N . VAL A 1 104 ? 5.442 -0.124 -8.568 1.00 88.81 104 VAL A N 1
ATOM 821 C CA . VAL A 1 104 ? 5.740 0.356 -9.929 1.00 88.81 104 VAL A CA 1
ATOM 822 C C . VAL A 1 104 ? 6.987 -0.322 -10.496 1.00 88.81 104 VAL A C 1
ATOM 824 O O . VAL A 1 104 ? 6.973 -0.804 -11.625 1.00 88.81 104 VAL A O 1
ATOM 827 N N . THR A 1 105 ? 8.059 -0.407 -9.703 1.00 89.69 105 THR A N 1
ATOM 828 C CA . THR A 1 105 ? 9.312 -1.054 -10.121 1.00 89.69 105 THR A CA 1
ATOM 829 C C . THR A 1 105 ? 9.096 -2.536 -10.424 1.00 89.69 105 THR A C 1
ATOM 831 O O . THR A 1 105 ? 9.644 -3.045 -11.399 1.00 89.69 105 THR A O 1
ATOM 834 N N . ARG A 1 106 ? 8.301 -3.241 -9.609 1.00 90.25 106 ARG A N 1
ATOM 835 C CA . ARG A 1 106 ? 7.999 -4.659 -9.823 1.00 90.25 106 ARG A CA 1
ATOM 836 C C . ARG A 1 106 ? 7.134 -4.864 -11.065 1.00 90.25 106 ARG A C 1
ATOM 838 O O . ARG A 1 106 ? 7.495 -5.691 -11.892 1.00 90.25 106 ARG A O 1
ATOM 845 N N . ALA A 1 107 ? 6.085 -4.062 -11.242 1.00 88.62 107 ALA A N 1
ATOM 846 C CA . ALA A 1 107 ? 5.248 -4.094 -12.439 1.00 88.62 107 ALA A CA 1
ATOM 847 C C . ALA A 1 107 ? 6.064 -3.855 -13.724 1.00 88.62 107 ALA A C 1
ATOM 849 O O . ALA A 1 107 ? 5.926 -4.605 -14.688 1.00 88.62 107 ALA A O 1
ATOM 850 N N . GLY A 1 108 ? 6.973 -2.873 -13.717 1.00 88.56 108 GLY A N 1
ATOM 851 C CA . GLY A 1 108 ? 7.875 -2.622 -14.846 1.00 88.56 108 GLY A CA 1
ATOM 852 C C . GLY A 1 108 ? 8.827 -3.794 -15.115 1.00 88.56 108 GLY A C 1
ATOM 853 O O . GLY A 1 108 ? 8.988 -4.210 -16.258 1.00 88.56 108 GLY A O 1
ATOM 854 N N . LYS A 1 109 ? 9.401 -4.401 -14.065 1.00 89.25 109 LYS A N 1
ATOM 855 C CA . LYS A 1 109 ? 10.227 -5.619 -14.198 1.00 89.25 109 LYS A CA 1
ATOM 856 C C . LYS A 1 109 ? 9.444 -6.823 -14.730 1.00 89.25 109 LYS A C 1
ATOM 858 O O . LYS A 1 109 ? 10.035 -7.662 -15.400 1.00 89.25 109 LYS A O 1
ATOM 863 N N . ALA A 1 110 ? 8.145 -6.902 -14.449 1.00 87.88 110 ALA A N 1
ATOM 864 C CA . ALA A 1 110 ? 7.250 -7.936 -14.966 1.00 87.88 110 ALA A CA 1
ATOM 865 C C . ALA A 1 110 ? 6.805 -7.683 -16.424 1.00 87.88 110 ALA A C 1
ATOM 867 O O . ALA A 1 110 ? 6.071 -8.491 -16.990 1.00 87.88 110 ALA A O 1
ATOM 868 N N . GLY A 1 111 ? 7.247 -6.579 -17.040 1.00 87.69 111 GLY A N 1
ATOM 869 C CA . GLY A 1 111 ? 6.987 -6.266 -18.445 1.00 87.69 111 GLY A CA 1
ATOM 870 C C . GLY A 1 111 ? 5.668 -5.541 -18.712 1.00 87.69 111 GLY A C 1
ATOM 871 O O . GLY A 1 111 ? 5.207 -5.551 -19.853 1.00 87.69 111 GLY A O 1
ATOM 872 N N . LEU A 1 112 ? 5.045 -4.920 -17.700 1.00 88.69 112 LEU A N 1
ATOM 873 C CA . LEU A 1 112 ? 3.905 -4.030 -17.944 1.00 88.69 112 LEU A CA 1
ATOM 874 C C . LEU A 1 112 ? 4.369 -2.772 -18.674 1.00 88.69 112 LEU A C 1
ATOM 876 O O . LEU A 1 112 ? 5.410 -2.202 -18.347 1.00 88.69 112 LEU A O 1
ATOM 880 N N . LEU A 1 113 ? 3.562 -2.312 -19.628 1.00 87.44 113 LEU A N 1
ATOM 881 C CA . LEU A 1 113 ? 3.844 -1.075 -20.346 1.00 87.44 113 LEU A CA 1
ATOM 882 C C . LEU A 1 113 ? 3.611 0.135 -19.433 1.00 87.44 113 LEU A C 1
ATOM 884 O O . LEU A 1 113 ? 2.696 0.147 -18.604 1.00 87.44 113 LEU A O 1
ATOM 888 N N . ASP A 1 114 ? 4.367 1.210 -19.656 1.00 83.75 114 ASP A N 1
ATOM 889 C CA . ASP A 1 114 ? 4.210 2.465 -18.906 1.00 83.75 114 ASP A CA 1
ATOM 890 C C . ASP A 1 114 ? 2.791 3.044 -19.013 1.00 83.75 114 ASP A C 1
ATOM 892 O O . ASP A 1 114 ? 2.281 3.642 -18.065 1.00 83.75 114 ASP A O 1
ATOM 896 N N . SER A 1 115 ? 2.112 2.824 -20.144 1.00 80.94 115 SER A N 1
ATOM 897 C CA . SER A 1 115 ? 0.711 3.210 -20.336 1.00 80.94 115 SER A CA 1
ATOM 898 C C . SER A 1 115 ? -0.249 2.420 -19.437 1.00 80.94 115 SER A C 1
ATOM 900 O O . SER A 1 115 ? -1.214 2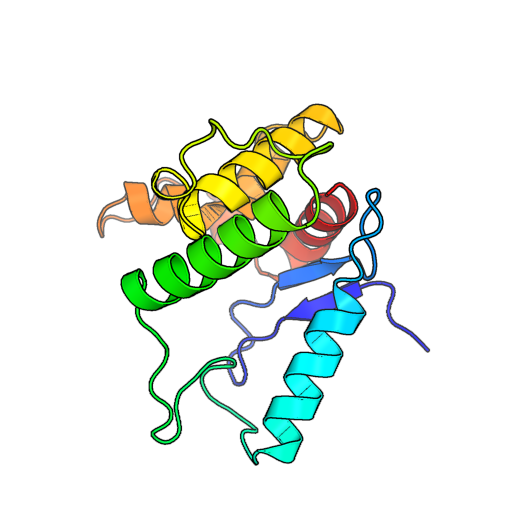.990 -18.926 1.00 80.94 115 SER A O 1
ATOM 902 N N . GLU A 1 116 ? 0.020 1.135 -19.189 1.00 82.00 116 GLU A N 1
ATOM 903 C CA . GLU A 1 116 ? -0.761 0.280 -18.286 1.00 82.00 116 GLU A CA 1
ATOM 904 C C . GLU A 1 116 ? -0.530 0.693 -16.826 1.00 82.00 116 GLU A C 1
ATOM 906 O O . GLU A 1 116 ? -1.484 0.911 -16.076 1.00 82.00 116 GLU A O 1
ATOM 911 N N . ILE A 1 117 ? 0.737 0.894 -16.445 1.00 83.88 117 ILE A N 1
ATOM 912 C CA . ILE A 1 117 ? 1.126 1.364 -15.108 1.00 83.88 117 ILE A CA 1
ATOM 913 C C . ILE A 1 117 ? 0.531 2.751 -14.834 1.00 83.88 117 ILE A C 1
ATOM 915 O O . ILE A 1 117 ? -0.031 2.985 -13.762 1.00 83.88 117 ILE A O 1
ATOM 919 N N . GLY A 1 118 ? 0.610 3.670 -15.798 1.00 79.25 118 GLY A N 1
ATOM 920 C CA . GLY A 1 118 ? 0.038 5.013 -15.705 1.00 79.25 118 GLY A CA 1
ATOM 921 C C . GLY A 1 118 ? -1.490 5.008 -15.590 1.00 79.25 118 GLY A C 1
ATOM 922 O O . GLY A 1 118 ? -2.050 5.809 -14.841 1.00 79.25 118 GLY A O 1
ATOM 923 N N . SER A 1 119 ? -2.161 4.062 -16.257 1.00 76.69 119 SER A N 1
ATOM 924 C CA . SER A 1 119 ? -3.623 3.905 -16.208 1.00 76.69 119 SER A CA 1
ATOM 925 C C . SER A 1 119 ? -4.135 3.454 -14.838 1.00 76.69 119 SER A C 1
ATOM 927 O O . SER A 1 119 ? -5.239 3.827 -14.445 1.00 76.69 119 SER A O 1
ATOM 929 N N . VAL A 1 120 ? -3.337 2.695 -14.081 1.00 78.69 120 VAL A N 1
ATOM 930 C CA . VAL A 1 120 ? -3.638 2.348 -12.679 1.00 78.69 120 VAL A CA 1
ATOM 931 C C . VAL A 1 120 ? -3.253 3.498 -11.739 1.00 78.69 120 VAL A C 1
ATOM 933 O O . VAL A 1 120 ? -3.940 3.792 -10.764 1.00 78.69 120 VAL A O 1
ATOM 936 N N . ASN A 1 121 ? -2.187 4.226 -12.066 1.00 76.50 121 ASN A N 1
ATOM 937 C CA . ASN A 1 121 ? -1.612 5.292 -11.249 1.00 76.50 121 ASN A CA 1
ATOM 938 C C . ASN A 1 121 ? -2.158 6.701 -11.546 1.00 76.50 121 ASN A C 1
ATOM 940 O O . ASN A 1 121 ? -1.454 7.694 -11.355 1.00 76.50 121 ASN A O 1
ATOM 944 N N . ARG A 1 122 ? -3.430 6.805 -11.951 1.00 70.25 122 ARG A N 1
ATOM 945 C CA . ARG A 1 122 ? -4.085 8.060 -12.380 1.00 70.25 122 ARG A CA 1
ATOM 946 C C . ARG A 1 122 ? -4.070 9.181 -11.341 1.00 70.25 122 ARG A C 1
ATOM 948 O O . ARG A 1 122 ? -4.064 10.352 -11.716 1.00 70.25 122 ARG A O 1
ATOM 955 N N . TRP A 1 123 ? -4.044 8.840 -10.054 1.00 64.88 123 TRP A N 1
ATOM 956 C CA . TRP A 1 123 ? -4.008 9.810 -8.956 1.00 64.88 123 TRP A CA 1
ATOM 957 C C . TRP A 1 123 ? -2.787 10.734 -9.007 1.00 64.88 123 TRP A C 1
ATOM 959 O O . TRP A 1 123 ? -2.901 11.899 -8.651 1.00 64.88 123 TRP A O 1
ATOM 969 N N . GLN A 1 124 ? -1.658 10.274 -9.554 1.00 63.72 124 GLN A N 1
ATOM 970 C CA . GLN A 1 124 ? -0.463 11.103 -9.708 1.00 63.72 124 GLN A CA 1
ATOM 971 C C . GLN A 1 124 ? -0.704 12.298 -10.638 1.00 63.72 124 GLN A C 1
ATOM 973 O O . GLN A 1 124 ? -0.257 13.404 -10.352 1.00 63.72 124 GLN A O 1
ATOM 978 N N . SER A 1 125 ? -1.437 12.104 -11.737 1.00 65.69 125 SER A N 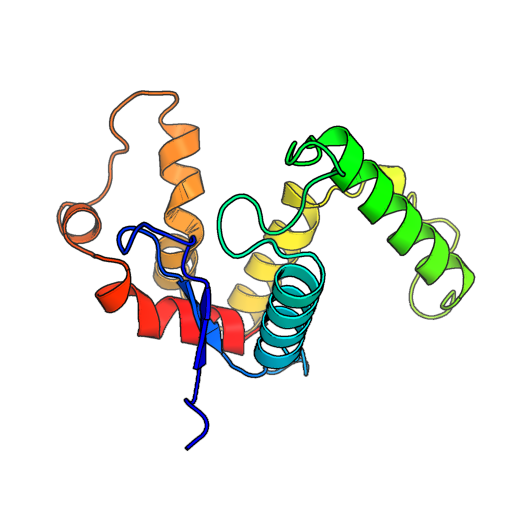1
ATOM 979 C CA . SER A 1 125 ? -1.795 13.202 -12.641 1.00 65.69 125 SER A CA 1
ATOM 980 C C . SER A 1 125 ? -2.779 14.175 -11.990 1.00 65.69 125 SER A C 1
ATOM 982 O O . SER A 1 125 ? -2.722 15.371 -12.263 1.00 65.69 125 SER A O 1
ATOM 984 N N . VAL A 1 126 ? -3.665 13.673 -11.125 1.00 63.34 126 VAL A N 1
ATOM 985 C CA . VAL A 1 126 ? -4.616 14.491 -10.359 1.00 63.34 126 VAL A CA 1
ATOM 986 C C . VAL A 1 126 ? -3.881 15.338 -9.315 1.00 63.34 126 VAL A C 1
ATOM 988 O O . VAL A 1 126 ? -4.111 16.542 -9.242 1.00 63.34 126 VAL A O 1
ATOM 991 N N . GLU A 1 127 ? -2.948 14.752 -8.561 1.00 64.19 127 GLU A N 1
ATOM 992 C CA . GLU A 1 127 ? -2.124 15.474 -7.583 1.00 64.19 127 GLU A CA 1
ATOM 993 C C . GLU A 1 127 ? -1.225 16.522 -8.243 1.00 64.19 127 GLU A C 1
ATOM 995 O O . GLU A 1 127 ? -1.166 17.670 -7.800 1.00 64.19 127 GLU A O 1
ATOM 1000 N N . GLN A 1 128 ? -0.563 16.161 -9.348 1.00 67.62 128 GLN A N 1
ATOM 1001 C CA . GLN A 1 128 ? 0.264 17.093 -10.119 1.00 67.62 128 GLN A CA 1
ATOM 1002 C C . GLN A 1 128 ? -0.539 18.275 -10.666 1.00 67.62 128 GLN A C 1
ATOM 1004 O O . GLN A 1 128 ? 0.015 19.361 -10.836 1.00 67.62 128 GLN A O 1
ATOM 1009 N N . ALA A 1 129 ? -1.837 18.088 -10.914 1.00 68.19 129 ALA A N 1
ATOM 1010 C CA . ALA A 1 129 ? -2.700 19.154 -11.390 1.00 68.19 129 ALA A CA 1
ATOM 1011 C C . ALA A 1 129 ? -3.016 20.210 -10.312 1.00 68.19 129 ALA A C 1
ATOM 1013 O O . ALA A 1 129 ? -3.515 21.273 -10.671 1.00 68.19 129 ALA A O 1
ATOM 1014 N N . LYS A 1 130 ? -2.703 19.976 -9.023 1.00 72.12 130 LYS A N 1
ATOM 1015 C CA . LYS A 1 130 ? -2.809 20.963 -7.922 1.00 72.12 130 LYS A CA 1
ATOM 1016 C C . LYS A 1 130 ? -4.127 21.760 -7.925 1.00 72.12 130 LYS A C 1
ATOM 1018 O O . LYS A 1 130 ? -4.128 22.984 -7.830 1.00 72.12 130 LYS A O 1
ATOM 1023 N N . GLY A 1 131 ? -5.256 21.069 -8.092 1.00 62.47 131 GLY A N 1
ATOM 1024 C CA . GLY A 1 131 ? -6.593 21.683 -8.137 1.00 62.47 131 GLY A CA 1
ATOM 1025 C C . GLY A 1 131 ? -7.033 22.200 -9.514 1.00 62.47 131 GLY A C 1
ATOM 1026 O O . GLY A 1 131 ? -8.196 22.554 -9.691 1.00 62.47 131 GLY A O 1
ATOM 1027 N N . SER A 1 132 ? -6.153 22.184 -10.515 1.00 65.31 132 SER A N 1
ATOM 1028 C CA . SER A 1 132 ? -6.526 22.361 -11.921 1.00 65.31 132 SER A CA 1
ATOM 1029 C C . SER A 1 132 ? -7.094 21.067 -12.501 1.00 65.31 132 SER A C 1
ATOM 1031 O O . SER A 1 132 ? -6.843 19.974 -11.991 1.00 65.31 132 SER A O 1
ATOM 1033 N N . ARG A 1 133 ? -7.845 21.161 -13.606 1.00 60.09 133 ARG A N 1
ATOM 1034 C CA . ARG A 1 133 ? -8.277 19.960 -14.333 1.00 60.09 133 ARG A CA 1
ATOM 1035 C C . ARG A 1 133 ? -7.040 19.221 -14.865 1.00 60.09 133 ARG A C 1
ATOM 1037 O O . ARG A 1 133 ? -6.291 19.814 -15.645 1.00 60.09 133 ARG A O 1
ATOM 1044 N N . PRO A 1 134 ? -6.813 17.953 -14.480 1.00 63.06 134 PRO A N 1
ATOM 1045 C CA . PRO A 1 134 ? -5.703 17.178 -15.011 1.00 63.06 134 PRO A CA 1
ATOM 1046 C C . PRO A 1 134 ? -5.860 17.031 -16.524 1.00 63.06 134 PRO A C 1
ATOM 1048 O O . PRO A 1 134 ? -6.954 16.751 -17.019 1.00 63.06 134 PRO A O 1
ATOM 1051 N N . LYS A 1 135 ? -4.759 17.222 -17.259 1.00 61.44 135 LYS A N 1
ATOM 1052 C CA . LYS A 1 135 ? -4.697 16.978 -18.705 1.00 61.44 135 LYS A CA 1
ATOM 1053 C C . LYS A 1 135 ? -4.697 15.472 -18.957 1.00 61.44 135 LYS A C 1
ATOM 1055 O O . LYS A 1 135 ? -3.667 14.872 -19.244 1.00 61.44 135 LYS A O 1
ATOM 1060 N N . HIS A 1 136 ? -5.852 14.853 -18.787 1.00 63.00 136 HIS A N 1
ATOM 1061 C CA . HIS A 1 136 ? -6.076 13.487 -19.215 1.00 63.00 136 HIS A CA 1
ATOM 1062 C C . HIS A 1 136 ? -6.420 13.467 -20.705 1.00 63.00 136 HIS A C 1
ATOM 1064 O O . HIS A 1 136 ? -6.992 14.419 -21.239 1.00 63.00 136 HIS A O 1
ATOM 1070 N N . ASN A 1 137 ? -6.077 12.377 -21.394 1.00 59.50 137 ASN A N 1
ATOM 1071 C CA . ASN A 1 137 ? -6.637 12.154 -22.721 1.00 59.50 137 ASN A CA 1
ATOM 1072 C C . ASN A 1 137 ? -8.166 11.973 -22.596 1.00 59.50 137 ASN A C 1
ATOM 1074 O O . ASN A 1 137 ? -8.681 11.582 -21.544 1.00 59.50 137 ASN A O 1
ATOM 1078 N N . MET A 1 138 ? -8.909 12.273 -23.663 1.00 56.09 138 MET A N 1
ATOM 1079 C CA . MET A 1 138 ? -10.377 12.231 -23.628 1.00 56.09 138 MET A CA 1
ATOM 1080 C C . MET A 1 138 ? -10.903 10.842 -23.233 1.00 56.09 138 MET A C 1
ATOM 1082 O O . MET A 1 138 ? -11.849 10.739 -22.463 1.00 56.09 138 MET A O 1
ATOM 1086 N N . GLN A 1 139 ? -10.221 9.777 -23.662 1.00 57.16 139 GLN A N 1
ATOM 1087 C CA . GLN A 1 139 ? -10.527 8.391 -23.294 1.00 57.16 139 GLN A CA 1
ATOM 1088 C C . GLN A 1 139 ? -10.501 8.174 -21.775 1.00 57.16 139 GLN A C 1
ATOM 1090 O O . GLN A 1 139 ? -11.451 7.634 -21.225 1.00 57.16 139 GLN A O 1
ATOM 1095 N N . THR A 1 140 ? -9.487 8.691 -21.078 1.00 59.94 140 THR A N 1
ATOM 1096 C CA . THR A 1 140 ? -9.335 8.580 -19.618 1.00 59.94 140 THR A CA 1
ATOM 1097 C C . THR A 1 140 ? -10.475 9.274 -18.865 1.00 59.94 140 THR A C 1
ATOM 1099 O O . THR A 1 140 ? -10.833 8.840 -17.771 1.00 59.94 140 THR A O 1
ATOM 1102 N N . HIS A 1 141 ? -11.091 10.320 -19.428 1.00 53.59 141 HIS A N 1
ATOM 1103 C CA . HIS A 1 141 ? -12.280 10.939 -18.828 1.00 53.59 141 HIS A CA 1
ATOM 1104 C C . HIS A 1 141 ? -13.519 10.030 -18.866 1.00 53.59 141 HIS A C 1
ATOM 1106 O O . HIS A 1 141 ? -14.377 10.161 -17.995 1.00 53.59 141 HIS A O 1
ATOM 1112 N N . TYR A 1 142 ? -13.587 9.104 -19.827 1.00 56.56 142 TYR A N 1
ATOM 1113 C CA . TYR A 1 142 ? -14.685 8.146 -19.984 1.00 56.56 142 TYR A CA 1
ATOM 1114 C C . TYR A 1 142 ? -14.378 6.758 -19.411 1.00 56.56 142 TYR A C 1
ATOM 1116 O O . TYR A 1 142 ? -15.303 5.976 -19.210 1.00 56.56 142 TYR A O 1
ATOM 1124 N N . THR A 1 143 ? -13.111 6.440 -19.125 1.00 60.72 143 THR A N 1
ATOM 1125 C CA . THR A 1 143 ? -12.741 5.165 -18.504 1.00 60.72 143 THR A CA 1
ATOM 1126 C C . THR A 1 143 ? -13.199 5.132 -17.044 1.00 60.72 143 THR A C 1
ATOM 1128 O O . THR A 1 143 ? -12.610 5.792 -16.176 1.00 60.72 143 THR A O 1
ATOM 1131 N N . ASP A 1 144 ? -14.244 4.349 -16.783 1.00 65.19 144 ASP A N 1
ATOM 1132 C CA . ASP A 1 144 ? -14.755 4.053 -15.449 1.00 65.19 144 ASP A CA 1
ATOM 1133 C C . ASP A 1 144 ? -13.940 2.944 -14.751 1.00 65.19 144 ASP A C 1
ATOM 1135 O O . ASP A 1 144 ? -13.036 2.327 -15.322 1.00 65.19 144 ASP A O 1
ATOM 1139 N N . ALA A 1 145 ? -14.247 2.707 -13.474 1.00 64.81 145 ALA A N 1
ATOM 1140 C CA . ALA A 1 145 ? -13.621 1.659 -12.667 1.00 64.81 145 ALA A CA 1
ATOM 1141 C C . ALA A 1 145 ? -13.738 0.266 -13.315 1.00 64.81 145 ALA A C 1
ATOM 1143 O O . ALA A 1 145 ? -12.804 -0.533 -13.267 1.00 64.81 145 ALA A O 1
ATOM 1144 N N . ARG A 1 146 ? -14.865 -0.004 -13.983 1.00 68.25 146 ARG A N 1
ATOM 1145 C CA . ARG A 1 146 ? -15.141 -1.286 -14.635 1.00 68.25 146 ARG A CA 1
ATOM 1146 C C . ARG A 1 146 ? -14.275 -1.500 -15.874 1.00 68.25 146 ARG A C 1
ATOM 1148 O O . ARG A 1 146 ? -13.769 -2.600 -16.071 1.00 68.25 146 ARG A O 1
ATOM 1155 N N . ALA A 1 147 ? -14.061 -0.465 -16.678 1.00 74.06 147 ALA A N 1
ATOM 1156 C CA . ALA A 1 147 ? -13.168 -0.502 -17.830 1.00 74.06 147 ALA A CA 1
ATOM 1157 C C . ALA A 1 147 ? -11.693 -0.628 -17.413 1.00 74.06 147 ALA A C 1
ATOM 1159 O O . ALA A 1 147 ? -10.901 -1.222 -18.143 1.00 74.06 147 ALA A O 1
ATOM 1160 N N . LEU A 1 148 ? -11.322 -0.125 -16.228 1.00 77.69 148 LEU A N 1
ATOM 1161 C CA . LEU A 1 148 ? -9.987 -0.322 -15.653 1.00 77.69 148 LEU A CA 1
ATOM 1162 C C . LEU A 1 148 ? -9.796 -1.679 -14.968 1.00 77.69 148 LEU A C 1
ATOM 1164 O O . LEU A 1 148 ? -8.648 -2.060 -14.746 1.00 77.69 148 LEU A O 1
ATOM 1168 N N . ALA A 1 149 ? -10.865 -2.423 -14.672 1.00 81.00 149 ALA A N 1
ATOM 1169 C CA . ALA A 1 149 ? -10.789 -3.671 -13.914 1.00 81.00 149 ALA A CA 1
ATOM 1170 C C . ALA A 1 149 ? -9.781 -4.698 -14.473 1.00 81.00 149 ALA A C 1
ATOM 1172 O O . ALA A 1 149 ? -9.015 -5.247 -13.680 1.00 81.00 149 ALA A O 1
ATOM 1173 N N . PRO A 1 150 ? -9.690 -4.946 -15.800 1.00 83.88 150 PRO A N 1
ATOM 1174 C CA . PRO A 1 150 ? -8.669 -5.845 -16.341 1.00 83.88 150 PRO A CA 1
ATOM 1175 C C . PRO A 1 150 ? -7.243 -5.346 -16.072 1.00 83.88 150 PRO A C 1
ATOM 1177 O O . PRO A 1 150 ? -6.347 -6.136 -15.784 1.00 83.88 150 PRO A O 1
ATOM 1180 N N . MET A 1 151 ? -7.039 -4.027 -16.117 1.00 84.00 151 MET A N 1
ATOM 1181 C CA . MET A 1 151 ? -5.735 -3.390 -15.925 1.00 84.00 151 MET A CA 1
ATOM 1182 C C . MET A 1 151 ? -5.304 -3.404 -14.461 1.00 84.00 151 MET A C 1
ATOM 1184 O O . MET A 1 151 ? -4.164 -3.750 -14.159 1.00 84.00 151 MET A O 1
ATOM 1188 N N . THR A 1 152 ? -6.210 -3.067 -13.541 1.00 85.12 152 THR A N 1
ATOM 1189 C CA . THR A 1 152 ? -5.949 -3.105 -12.095 1.00 85.12 152 THR A CA 1
ATOM 1190 C C . THR A 1 152 ? -5.750 -4.540 -11.611 1.00 85.12 152 THR A C 1
ATOM 1192 O O . THR A 1 152 ? -4.870 -4.796 -10.785 1.00 85.12 152 THR A O 1
ATOM 1195 N N . TRP A 1 153 ? -6.490 -5.495 -12.186 1.00 88.88 153 TRP A N 1
ATOM 1196 C CA . TRP A 1 153 ? -6.291 -6.918 -11.929 1.00 88.88 153 TRP A CA 1
ATOM 1197 C C . TRP A 1 153 ? -4.916 -7.373 -12.414 1.00 88.88 153 TRP A C 1
ATOM 1199 O O . TRP A 1 153 ? -4.161 -7.948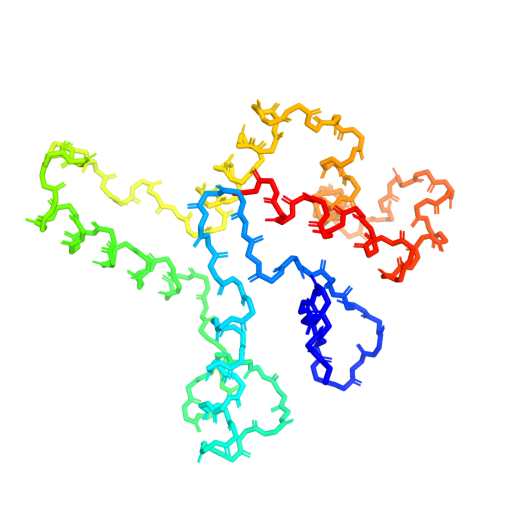 -11.640 1.00 88.88 153 TRP A O 1
ATOM 1209 N N . ARG A 1 154 ? -4.540 -7.054 -13.659 1.00 87.62 154 ARG A N 1
ATOM 1210 C CA . ARG A 1 154 ? -3.235 -7.438 -14.214 1.00 87.62 154 ARG A CA 1
ATOM 1211 C C . ARG A 1 154 ? -2.082 -6.812 -13.434 1.00 87.62 154 ARG A C 1
ATOM 1213 O O . ARG A 1 154 ? -1.120 -7.502 -13.119 1.00 87.62 154 ARG A O 1
ATOM 1220 N N . TYR A 1 155 ? -2.194 -5.531 -13.092 1.00 88.56 155 TYR A N 1
ATOM 1221 C CA . TYR A 1 155 ? -1.197 -4.827 -12.291 1.00 88.56 155 TYR A CA 1
ATOM 1222 C C . TYR A 1 155 ? -1.010 -5.482 -10.923 1.00 88.56 155 TYR A C 1
ATOM 1224 O O . TYR A 1 155 ? 0.117 -5.783 -10.552 1.00 88.56 155 TYR A O 1
ATOM 1232 N N . SER A 1 156 ? -2.100 -5.755 -10.200 1.00 88.88 156 SER A N 1
ATOM 1233 C CA . SER A 1 156 ? -2.038 -6.405 -8.883 1.00 88.88 156 SER A CA 1
ATOM 1234 C C . SER A 1 156 ? -1.602 -7.866 -8.945 1.00 88.88 156 SER A C 1
ATOM 1236 O O . SER A 1 156 ? -0.886 -8.314 -8.055 1.00 88.88 156 SER A O 1
ATOM 1238 N N . HIS A 1 157 ? -1.960 -8.594 -10.004 1.00 90.19 157 HIS A N 1
ATOM 1239 C CA . HIS A 1 157 ? -1.475 -9.950 -10.225 1.00 90.19 157 HIS A CA 1
ATOM 1240 C C . HIS A 1 157 ? 0.047 -9.978 -10.398 1.00 90.19 157 HIS A C 1
ATOM 1242 O O . HIS A 1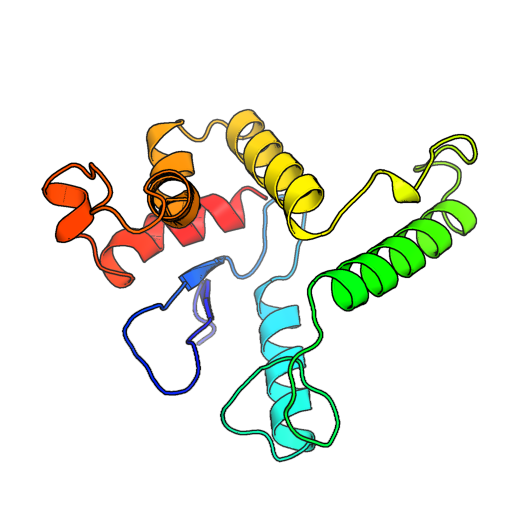 157 ? 0.691 -10.900 -9.928 1.00 90.19 157 HIS A O 1
ATOM 1248 N N . MET A 1 158 ? 0.641 -8.964 -11.022 1.00 88.69 158 MET A N 1
ATOM 1249 C CA . MET A 1 158 ? 2.074 -8.935 -11.356 1.00 88.69 158 MET A CA 1
ATOM 1250 C C . MET A 1 158 ? 2.962 -8.420 -10.215 1.00 88.69 158 MET A C 1
ATOM 1252 O O . MET A 1 158 ? 4.183 -8.324 -10.360 1.00 88.69 158 MET A O 1
ATOM 1256 N N . LEU A 1 159 ? 2.353 -8.077 -9.075 1.00 84.69 159 LEU A N 1
ATOM 1257 C CA . LEU A 1 159 ? 3.071 -7.771 -7.841 1.00 84.69 159 LEU A CA 1
ATOM 1258 C C . LEU A 1 159 ? 3.592 -9.034 -7.163 1.00 84.69 159 LEU A C 1
ATOM 1260 O O . LEU A 1 159 ? 4.456 -8.863 -6.283 1.00 84.69 159 LEU A O 1
#

Nearest PDB structures (foldseek):
  6emy-assembly1_A  TM=4.951E-01  e=9.901E+00  Enterococcus faecalis

Solvent-accessible surface area (backbone atoms only — not comparable to full-atom values): 9198 Å² total; per-residue (Å²): 134,84,69,82,47,33,70,52,62,54,64,92,42,92,83,65,39,45,31,28,23,33,49,17,78,72,65,50,52,48,34,57,58,53,52,51,51,52,50,52,29,50,77,71,66,46,84,62,71,65,91,59,49,53,98,84,66,49,58,75,53,77,66,53,52,29,47,55,49,35,53,51,51,53,51,46,33,71,75,36,52,90,82,28,61,84,85,63,69,53,82,81,53,38,59,76,60,47,53,47,52,50,49,54,54,40,28,49,74,67,67,53,52,70,69,59,56,45,67,67,49,49,64,56,52,47,59,74,30,72,87,48,84,48,92,63,58,75,64,63,76,70,54,47,47,74,74,40,25,68,55,36,21,51,53,44,24,47,70

Sequence (159 aa):
MKLPSVCICLIGKFKGETVLANESTSGLQTRWWVEELMKLCQEEGRTSGFAFADADDIPPDSTEYNTLFRQGLSRLQKQHQDLFSSKEDVTRYGISHSLRKLAVTRAGKAGLLDSEIGSVNRWQSVEQAKGSRPKHNMQTHYTDARALAPMTWRYSHML

Secondary structure (DSSP, 8-state):
---SEEEEPPTT-STT-EEEESS-TT---HHHHHHHHHHHHHHTT--SS-SS--TTSPPPPHHHHHHHHHHHHHHHHHH-TTTS-TTS-GGG--IIIIIHHHHHHHHHHTT--HHHHHHH-THHHHHHTTTSPP---HHHHH--HHHHHHHHHHHHHT-

Mean predicted aligned error: 7.94 Å

Radius of gyration: 17.64 Å; Cα contacts (8 Å, |Δi|>4): 156; chains: 1; bounding box: 44×42×42 Å

Foldseek 3Di:
DDDQWDWDDQQPDPFPIFTAGCAAPVGPRVVVVVVVLCVVCVVVVNNHADSADDPVSHHDDQVVQQVVQLVVVVVCCVVCCVVHPPPDDSNPDGDVPNVLVVLLVQLVVLPDDPVLNCLVVVVVQVVVCVPPDRPDDPVSVVCTNVNNHVSSHSSNRSD

pLDDT: mean 79.95, std 13.51, range [34.19, 93.5]